Protein AF-Q3J2R9-F1 (afdb_monomer)

Radius of gyration: 17.99 Å; Cα contacts (8 Å, |Δi|>4): 109; chains: 1; bounding box: 42×24×51 Å

Secondary structure (DSSP, 8-state):
--HHHHHHHS-EEEHHHHHHHHTS-HHHHHTT--TTSEEEHHHHHHHHHHHHHHHHHHHT-SPPPTTHHHHHHHHHHHHHHHHHHHHHHHHHHHHHHHHTS--SSHHHHHHHHHHHHHHHHHHHS-TT-----

pLDDT: mean 70.12, std 11.96, range [33.59, 89.12]

Mean predicted aligned error: 14.55 Å

Organism: Cereibacter sphaeroides (strain ATCC 17023 / DSM 158 / JCM 6121 / CCUG 31486 / LMG 2827 / NBRC 12203 / NCIMB 8253 / ATH 2.4.1.) (NCBI:txid272943)

Structure (mmCIF, N/CA/C/O backbone):
data_AF-Q3J2R9-F1
#
_entry.id   AF-Q3J2R9-F1
#
loop_
_atom_site.group_PDB
_atom_site.id
_atom_site.type_symbol
_atom_site.label_atom_id
_atom_site.label_alt_id
_atom_site.label_comp_id
_atom_site.label_asym_id
_atom_site.label_entity_id
_atom_site.label_seq_id
_atom_site.pdbx_PDB_ins_code
_atom_site.Cartn_x
_atom_site.Cartn_y
_atom_site.Cartn_z
_atom_site.occupancy
_atom_site.B_iso_or_equiv
_atom_site.auth_seq_id
_atom_site.auth_comp_id
_atom_site.auth_asym_id
_atom_site.auth_atom_id
_atom_site.pdbx_PDB_model_num
ATOM 1 N N . MET A 1 1 ? 25.108 13.874 -4.613 1.00 40.25 1 MET A N 1
ATOM 2 C CA . MET A 1 1 ? 24.776 12.466 -4.951 1.00 40.25 1 MET A CA 1
ATOM 3 C C . MET A 1 1 ? 23.289 12.132 -4.710 1.00 40.25 1 MET A C 1
ATOM 5 O O . MET A 1 1 ? 22.995 11.173 -4.017 1.00 40.25 1 MET A O 1
ATOM 9 N N . ASN A 1 2 ? 22.331 12.868 -5.299 1.00 48.75 2 ASN A N 1
ATOM 10 C CA . ASN A 1 2 ? 20.886 12.681 -5.019 1.00 48.75 2 ASN A CA 1
ATOM 11 C C . ASN A 1 2 ? 19.978 12.577 -6.264 1.00 48.75 2 ASN A C 1
ATOM 13 O O . ASN A 1 2 ? 18.759 12.561 -6.134 1.00 48.75 2 ASN A O 1
ATOM 17 N N . ASN A 1 3 ? 20.540 12.495 -7.474 1.00 59.06 3 ASN A N 1
ATOM 18 C CA . ASN A 1 3 ? 19.748 12.711 -8.690 1.00 59.06 3 ASN A CA 1
ATOM 19 C C . ASN A 1 3 ? 18.967 11.467 -9.150 1.00 59.06 3 ASN A C 1
ATOM 21 O O . ASN A 1 3 ? 17.851 11.577 -9.640 1.00 59.06 3 ASN A O 1
ATOM 25 N N . LEU A 1 4 ? 19.511 10.265 -8.932 1.00 52.25 4 LEU A N 1
ATOM 26 C CA . LEU A 1 4 ? 18.892 9.037 -9.438 1.00 52.25 4 LEU A CA 1
ATOM 27 C C . LEU A 1 4 ? 17.659 8.609 -8.626 1.00 52.25 4 LEU A C 1
ATOM 29 O O . LEU A 1 4 ? 16.648 8.228 -9.200 1.00 52.25 4 LEU A O 1
ATOM 33 N N . ALA A 1 5 ? 17.719 8.679 -7.293 1.00 50.56 5 ALA A N 1
ATOM 34 C CA . ALA A 1 5 ? 16.578 8.323 -6.446 1.00 50.56 5 ALA A CA 1
ATOM 35 C C . ALA A 1 5 ? 15.404 9.294 -6.647 1.00 50.56 5 ALA A C 1
ATOM 37 O O . ALA A 1 5 ? 14.256 8.863 -6.718 1.00 50.56 5 ALA A O 1
ATOM 38 N N . ALA A 1 6 ? 15.698 10.588 -6.807 1.00 56.47 6 ALA A N 1
ATOM 39 C CA . ALA A 1 6 ? 14.703 11.589 -7.172 1.00 56.47 6 ALA A CA 1
ATOM 40 C C . ALA A 1 6 ? 14.122 11.315 -8.570 1.00 56.47 6 ALA A C 1
ATOM 42 O O . ALA A 1 6 ? 12.907 11.237 -8.712 1.00 56.47 6 ALA A O 1
ATOM 43 N N . ALA A 1 7 ? 14.967 11.053 -9.574 1.00 59.69 7 ALA A N 1
ATOM 44 C CA . ALA A 1 7 ? 14.513 10.736 -10.929 1.00 59.69 7 ALA A CA 1
ATOM 45 C C . ALA A 1 7 ? 13.635 9.473 -10.994 1.00 59.69 7 ALA A C 1
ATOM 47 O O . ALA A 1 7 ? 12.670 9.431 -11.747 1.00 59.69 7 ALA A O 1
ATOM 48 N N . LEU A 1 8 ? 13.925 8.452 -10.180 1.00 62.72 8 LEU A N 1
ATOM 49 C CA . LEU A 1 8 ? 13.117 7.229 -10.108 1.00 62.72 8 LEU A CA 1
ATOM 50 C C . LEU A 1 8 ? 11.772 7.445 -9.405 1.00 62.72 8 LEU A C 1
ATOM 52 O O . LEU A 1 8 ? 10.780 6.834 -9.791 1.00 62.72 8 LEU A O 1
ATOM 56 N N . LEU A 1 9 ? 11.723 8.316 -8.395 1.00 64.19 9 LEU A N 1
ATOM 57 C CA . LEU A 1 9 ? 10.477 8.695 -7.724 1.00 64.19 9 LEU A CA 1
ATOM 58 C C . LEU A 1 9 ? 9.563 9.530 -8.631 1.00 64.19 9 LEU A C 1
ATOM 60 O O . LEU A 1 9 ? 8.341 9.413 -8.535 1.00 64.19 9 LEU A O 1
ATOM 64 N N . GLU A 1 10 ? 10.149 10.333 -9.514 1.00 74.75 10 GLU A N 1
ATOM 65 C CA . GLU A 1 10 ? 9.421 11.136 -10.501 1.00 74.75 10 GLU A CA 1
ATOM 66 C C . GLU A 1 10 ? 9.180 10.380 -11.827 1.00 74.75 10 GLU A C 1
ATOM 68 O O . GLU A 1 10 ? 8.466 10.874 -12.701 1.00 74.75 10 GLU A O 1
ATOM 73 N N . ARG A 1 11 ? 9.707 9.151 -11.976 1.00 76.00 11 ARG A N 1
ATOM 74 C CA . ARG A 1 11 ? 9.446 8.296 -13.145 1.00 76.00 11 ARG A CA 1
ATOM 75 C C . ARG A 1 11 ? 7.956 7.969 -13.217 1.00 76.00 11 ARG A C 1
ATOM 77 O O . ARG A 1 11 ? 7.335 7.585 -12.221 1.00 76.00 11 ARG A O 1
ATOM 84 N N . ARG A 1 12 ? 7.395 8.133 -14.413 1.00 83.56 12 ARG A N 1
ATOM 85 C CA . ARG A 1 12 ? 5.986 7.870 -14.707 1.00 83.56 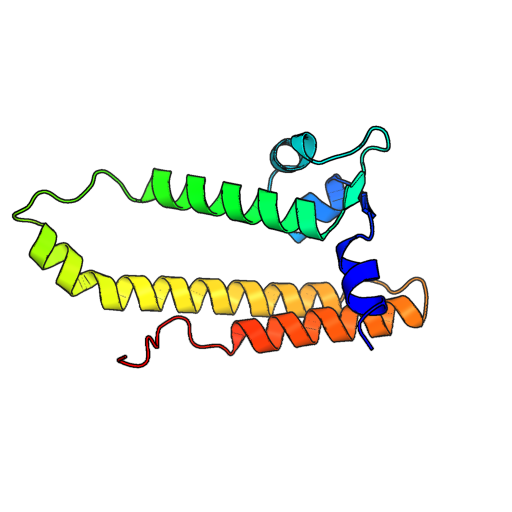12 ARG A CA 1
ATOM 86 C C . ARG A 1 12 ? 5.795 6.396 -15.035 1.00 83.56 12 ARG A C 1
ATOM 88 O O . ARG A 1 12 ? 6.609 5.808 -15.745 1.00 83.56 12 ARG A O 1
ATOM 95 N N . PHE A 1 13 ? 4.718 5.826 -14.515 1.00 79.44 13 PHE A N 1
ATOM 96 C CA . PHE A 1 13 ? 4.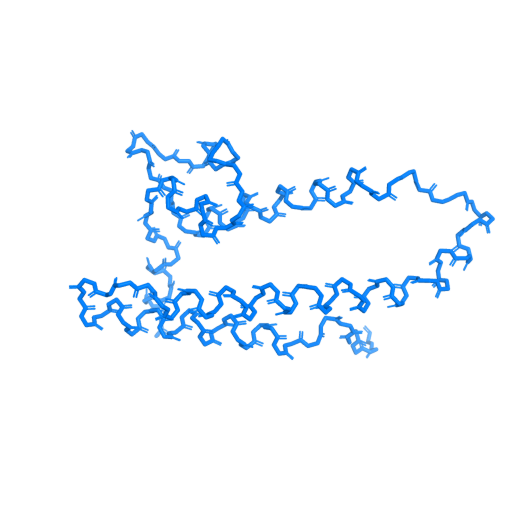310 4.451 -14.779 1.00 79.44 13 PHE A CA 1
ATOM 97 C C . PHE A 1 13 ? 2.869 4.427 -15.285 1.00 79.44 13 PHE A C 1
ATOM 99 O O . PHE A 1 13 ? 2.076 5.269 -14.845 1.00 79.44 13 PHE A O 1
ATOM 106 N N . PRO A 1 14 ? 2.515 3.474 -16.165 1.00 87.50 14 PRO A N 1
ATOM 107 C CA . PRO A 1 14 ? 1.130 3.251 -16.547 1.00 87.50 14 PRO A CA 1
ATOM 108 C C . PRO A 1 14 ? 0.249 3.047 -15.313 1.00 87.50 14 PRO A C 1
ATOM 110 O O . PRO A 1 14 ? 0.631 2.363 -14.359 1.00 87.50 14 PRO A O 1
ATOM 113 N N . LEU A 1 15 ? -0.941 3.644 -15.338 1.00 84.25 15 LEU A N 1
ATOM 114 C CA . LEU A 1 15 ? -1.901 3.603 -14.234 1.00 84.25 15 LEU A CA 1
ATOM 115 C C . LEU A 1 15 ? -2.216 2.178 -13.765 1.00 84.25 15 LEU A C 1
ATOM 117 O O . LEU A 1 15 ? -2.237 1.923 -12.563 1.00 84.25 15 LEU A O 1
ATOM 121 N N . ALA A 1 16 ? -2.440 1.263 -14.712 1.00 80.00 16 ALA A N 1
ATOM 122 C CA . ALA A 1 16 ? -2.786 -0.127 -14.430 1.00 80.00 16 ALA A CA 1
ATOM 123 C C . ALA A 1 16 ? -1.659 -0.855 -13.682 1.00 80.00 16 ALA A C 1
ATOM 125 O O . ALA A 1 16 ? -1.907 -1.481 -12.651 1.00 80.00 16 ALA A O 1
ATOM 126 N N . ASP A 1 17 ? -0.418 -0.696 -14.143 1.00 78.06 17 ASP A N 1
ATOM 127 C CA . ASP A 1 17 ? 0.753 -1.327 -13.532 1.00 78.06 17 ASP A CA 1
ATOM 128 C C . ASP A 1 17 ? 1.013 -0.770 -12.128 1.00 78.06 17 ASP A C 1
ATOM 130 O O . ASP A 1 17 ? 1.271 -1.521 -11.186 1.00 78.06 17 ASP A O 1
ATOM 134 N N . ALA A 1 18 ? 0.895 0.552 -11.962 1.00 79.50 18 ALA A N 1
ATOM 135 C CA . ALA A 1 18 ? 1.049 1.205 -10.667 1.00 79.50 18 ALA A CA 1
ATOM 136 C C . ALA A 1 18 ? -0.048 0.778 -9.676 1.00 79.50 18 ALA A C 1
ATOM 138 O O . ALA A 1 18 ? 0.242 0.510 -8.510 1.00 79.50 18 ALA A O 1
ATOM 139 N N . ALA A 1 19 ? -1.297 0.682 -10.136 1.00 78.25 19 ALA A N 1
ATOM 140 C CA . ALA A 1 19 ? -2.437 0.234 -9.342 1.00 78.25 19 ALA A CA 1
ATOM 141 C C . ALA A 1 19 ? -2.267 -1.219 -8.876 1.00 78.25 19 ALA A C 1
ATOM 143 O O . ALA A 1 19 ? -2.408 -1.508 -7.685 1.00 78.25 19 ALA A O 1
ATOM 144 N N . ALA A 1 20 ? -1.876 -2.111 -9.792 1.00 76.75 20 ALA A N 1
ATOM 145 C CA . ALA A 1 20 ? -1.602 -3.512 -9.492 1.00 76.75 20 ALA A CA 1
ATOM 146 C C . ALA A 1 20 ? -0.442 -3.667 -8.496 1.00 76.75 20 ALA A C 1
ATOM 148 O O . ALA A 1 20 ? -0.563 -4.390 -7.506 1.00 76.75 20 ALA A O 1
ATOM 149 N N . ALA A 1 21 ? 0.660 -2.939 -8.700 1.00 73.94 21 ALA A N 1
ATOM 150 C CA . ALA A 1 21 ? 1.816 -2.982 -7.807 1.00 73.94 21 ALA A CA 1
ATOM 151 C C . ALA A 1 21 ? 1.493 -2.466 -6.393 1.00 73.94 21 ALA A C 1
ATOM 153 O O . ALA A 1 21 ? 2.002 -3.002 -5.407 1.00 73.94 21 ALA A O 1
ATOM 154 N N . LEU A 1 22 ? 0.638 -1.445 -6.286 1.00 79.12 22 LEU A N 1
ATOM 155 C CA . LEU A 1 22 ? 0.260 -0.815 -5.019 1.00 79.12 22 LEU A CA 1
ATOM 156 C C . LEU A 1 22 ? -0.997 -1.421 -4.378 1.00 79.12 22 LEU A C 1
ATOM 158 O O . LEU A 1 22 ? -1.379 -0.986 -3.299 1.00 79.12 22 LEU A O 1
ATOM 162 N N . SER A 1 23 ? -1.609 -2.438 -4.995 1.00 81.69 23 SER A N 1
ATOM 163 C CA . SER A 1 23 ? -2.837 -3.094 -4.513 1.00 81.69 23 SER A CA 1
ATOM 164 C C . SER A 1 23 ? -3.999 -2.122 -4.263 1.00 81.69 23 SER A C 1
ATOM 166 O O . SER A 1 23 ? -4.720 -2.238 -3.270 1.00 81.69 23 SER A O 1
ATOM 168 N N . VAL A 1 24 ? -4.186 -1.156 -5.165 1.00 83.81 24 VAL A N 1
ATOM 169 C CA . VAL A 1 24 ? -5.306 -0.204 -5.122 1.00 83.81 24 VAL A CA 1
ATOM 170 C C . VAL A 1 24 ? -6.063 -0.195 -6.448 1.00 83.81 24 VAL A C 1
ATOM 172 O O . VAL A 1 24 ? -5.463 -0.465 -7.486 1.00 83.81 24 VAL A O 1
ATOM 175 N N . PRO A 1 25 ? -7.365 0.139 -6.462 1.00 87.88 25 PRO A N 1
ATOM 176 C CA . PRO A 1 25 ? -8.093 0.332 -7.713 1.00 87.88 25 PRO A CA 1
ATOM 177 C C . PRO A 1 25 ? -7.463 1.445 -8.562 1.00 87.88 25 PRO A C 1
ATOM 179 O O . PRO A 1 25 ? -7.101 2.495 -8.031 1.00 87.88 25 PRO A O 1
ATOM 182 N N . ALA A 1 26 ? -7.397 1.270 -9.886 1.00 85.75 26 ALA A N 1
ATOM 183 C CA . ALA A 1 26 ? -6.845 2.288 -10.792 1.00 85.75 26 ALA A CA 1
ATOM 184 C C . ALA A 1 26 ? -7.561 3.647 -10.668 1.00 85.75 26 ALA A C 1
ATOM 186 O O . ALA A 1 26 ? -6.914 4.692 -10.717 1.00 85.75 26 ALA A O 1
ATOM 187 N N . ALA A 1 27 ? -8.869 3.631 -10.386 1.00 89.12 27 ALA A N 1
ATOM 188 C CA . ALA A 1 27 ? -9.668 4.828 -10.118 1.00 89.12 27 ALA A CA 1
ATOM 189 C C . ALA A 1 27 ? -9.106 5.696 -8.972 1.00 89.12 27 ALA A C 1
ATOM 191 O O . ALA A 1 27 ? -9.198 6.919 -9.016 1.00 89.12 27 ALA A O 1
ATOM 192 N N . VAL A 1 28 ? -8.463 5.088 -7.966 1.00 85.88 28 VAL A N 1
ATOM 193 C CA . VAL A 1 28 ? -7.829 5.813 -6.847 1.00 85.88 28 VAL A CA 1
ATOM 194 C C . VAL A 1 28 ? -6.636 6.640 -7.322 1.00 85.88 28 VAL A C 1
ATOM 196 O O . VAL A 1 28 ? -6.373 7.727 -6.808 1.00 85.88 28 VAL A O 1
ATOM 199 N N . LEU A 1 29 ? -5.898 6.124 -8.301 1.00 87.25 29 LEU A N 1
ATOM 200 C CA . LEU A 1 29 ? -4.704 6.766 -8.836 1.00 87.25 29 LEU A CA 1
ATOM 201 C C . LEU A 1 29 ? -5.030 7.756 -9.964 1.00 87.25 29 LEU A C 1
ATOM 203 O O . LEU A 1 29 ? -4.207 8.614 -10.274 1.00 87.25 29 LEU A O 1
ATOM 207 N N . GLN A 1 30 ? -6.228 7.675 -10.543 1.00 87.19 30 GLN A N 1
ATOM 208 C CA . GLN A 1 30 ? -6.648 8.459 -11.706 1.00 87.19 30 GLN A CA 1
ATOM 209 C C . GLN A 1 30 ? -6.621 9.975 -11.454 1.00 87.19 30 GLN A C 1
ATOM 211 O O . GLN A 1 30 ? -6.225 10.733 -12.328 1.00 87.19 30 GLN A O 1
ATOM 216 N N . LEU A 1 31 ? -6.896 10.412 -10.219 1.00 80.81 31 LEU A N 1
ATOM 217 C CA . LEU A 1 31 ? -6.778 11.814 -9.775 1.00 80.81 31 LEU A CA 1
ATOM 218 C C . LEU A 1 31 ? -5.338 12.366 -9.805 1.00 80.81 31 LEU A C 1
ATOM 220 O O . LEU A 1 31 ? -5.108 13.567 -9.638 1.00 80.81 31 LEU A O 1
ATOM 224 N N . GLY A 1 32 ? -4.342 11.489 -9.919 1.00 79.81 32 GLY A N 1
ATOM 225 C CA . GLY A 1 32 ? -2.931 11.853 -9.994 1.00 79.81 32 GLY A CA 1
ATOM 226 C C . GLY A 1 32 ? -2.278 11.579 -11.340 1.00 79.81 32 GLY A C 1
ATOM 227 O O . GLY A 1 32 ? -1.096 11.903 -11.477 1.00 79.81 32 GLY A O 1
ATOM 228 N N . ALA A 1 33 ? -3.001 10.975 -12.281 1.00 85.25 33 ALA A N 1
ATOM 229 C CA . ALA A 1 33 ? -2.488 10.691 -13.609 1.00 85.25 33 ALA A CA 1
ATOM 230 C C . ALA A 1 33 ? -2.474 11.959 -14.467 1.00 85.25 33 ALA A C 1
ATOM 232 O O . ALA A 1 33 ? -3.291 12.857 -14.274 1.00 85.25 33 ALA A O 1
ATOM 233 N N . GLY A 1 34 ? -1.508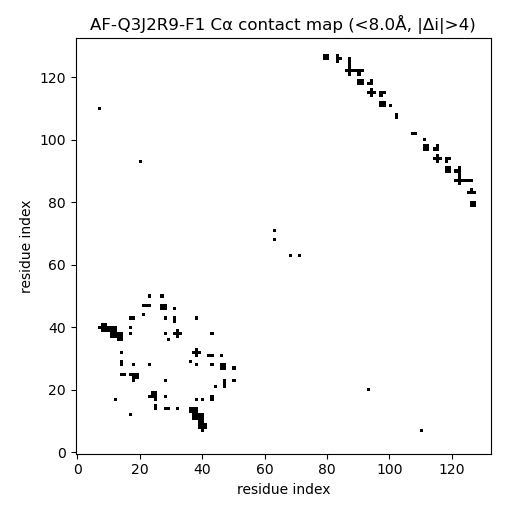 12.043 -15.379 1.00 82.88 34 GLY A N 1
ATOM 234 C CA . GLY A 1 34 ? -1.551 13.043 -16.441 1.00 82.88 34 GLY A CA 1
ATOM 235 C C . GLY A 1 34 ? -2.350 12.554 -17.644 1.00 82.88 34 GLY A C 1
ATOM 236 O O . GLY A 1 34 ? -2.843 11.425 -17.666 1.00 82.88 34 GLY A O 1
ATOM 237 N N . ASP A 1 35 ? -2.417 13.404 -18.664 1.00 82.12 35 ASP A N 1
ATOM 238 C CA . ASP A 1 35 ? -3.180 13.161 -19.897 1.00 82.12 35 ASP A CA 1
ATOM 239 C C . ASP A 1 35 ? -2.675 11.944 -20.697 1.00 82.12 35 ASP A C 1
ATOM 241 O O . ASP A 1 35 ? -3.396 11.378 -21.512 1.00 82.12 35 ASP A O 1
ATOM 245 N N . ASP A 1 36 ? -1.448 11.498 -20.420 1.00 84.50 36 ASP A N 1
ATOM 246 C CA . ASP A 1 36 ? -0.814 10.293 -20.964 1.00 84.50 36 ASP A CA 1
ATOM 247 C C . ASP A 1 36 ? -1.270 8.988 -20.281 1.00 84.50 36 ASP A C 1
ATOM 249 O O . ASP A 1 36 ? -0.774 7.910 -20.609 1.00 84.50 36 ASP A O 1
ATOM 253 N N . GLY A 1 37 ? -2.171 9.059 -19.294 1.00 85.06 37 GLY A N 1
ATOM 254 C CA . GLY A 1 37 ? -2.619 7.894 -18.525 1.00 85.06 37 GLY A CA 1
ATOM 255 C C . GLY A 1 37 ? -1.538 7.312 -17.606 1.00 85.06 37 GLY A C 1
ATOM 256 O O . GLY A 1 37 ? -1.693 6.203 -17.083 1.00 85.06 37 GLY A O 1
ATOM 257 N N . ALA A 1 38 ? -0.446 8.048 -17.389 1.00 87.31 38 ALA A N 1
ATOM 258 C CA . ALA A 1 38 ? 0.648 7.653 -16.519 1.00 87.31 38 ALA A CA 1
ATOM 259 C C . ALA A 1 38 ? 0.731 8.555 -15.284 1.00 87.31 38 ALA A C 1
ATOM 261 O O . ALA A 1 38 ? 0.316 9.716 -15.277 1.00 87.31 38 ALA A O 1
ATOM 262 N N . ILE A 1 39 ? 1.296 8.010 -14.209 1.00 86.69 39 ILE A N 1
ATOM 263 C CA . ILE A 1 39 ? 1.418 8.693 -12.923 1.00 86.69 39 ILE A CA 1
ATOM 264 C C . ILE A 1 39 ? 2.859 8.604 -12.403 1.00 86.69 39 ILE A C 1
ATOM 266 O O . ILE A 1 39 ? 3.455 7.523 -12.435 1.00 86.69 39 ILE A O 1
ATOM 270 N N . PRO A 1 40 ? 3.447 9.709 -11.902 1.00 85.06 40 PRO A N 1
ATOM 271 C CA . PRO A 1 40 ? 4.720 9.653 -11.191 1.00 85.06 40 PRO A CA 1
ATOM 272 C C . PRO A 1 40 ? 4.633 8.713 -9.988 1.00 85.06 40 PRO A C 1
ATOM 274 O O . PRO A 1 40 ? 3.706 8.817 -9.175 1.00 85.06 40 PRO A O 1
ATOM 277 N N . PHE A 1 41 ? 5.614 7.825 -9.832 1.00 77.44 41 PHE A N 1
ATOM 278 C CA . PHE A 1 41 ? 5.600 6.789 -8.797 1.00 77.44 41 PHE A CA 1
ATOM 279 C C . PHE A 1 41 ? 5.385 7.355 -7.388 1.00 77.44 41 PHE A C 1
ATOM 281 O O . PHE A 1 41 ? 4.563 6.858 -6.618 1.00 77.44 41 PHE A O 1
ATOM 288 N N . ARG A 1 42 ? 6.047 8.468 -7.061 1.00 79.06 42 ARG A N 1
ATOM 289 C CA . ARG A 1 42 ? 5.883 9.161 -5.778 1.00 79.06 42 ARG A CA 1
ATOM 290 C C . ARG A 1 42 ? 4.445 9.601 -5.520 1.00 79.06 42 ARG A C 1
ATOM 292 O O . ARG A 1 42 ? 3.972 9.534 -4.382 1.00 79.06 42 ARG A O 1
ATOM 299 N N . ARG A 1 43 ? 3.753 10.076 -6.557 1.00 83.81 43 ARG A N 1
ATOM 300 C CA . ARG A 1 43 ? 2.358 10.514 -6.462 1.00 83.81 43 ARG A CA 1
ATOM 301 C C . ARG A 1 43 ? 1.430 9.313 -6.304 1.00 83.81 43 ARG A C 1
ATOM 303 O O . ARG A 1 43 ? 0.567 9.353 -5.429 1.00 83.81 43 ARG A O 1
ATOM 310 N N . ALA A 1 44 ? 1.675 8.232 -7.045 1.00 80.06 44 ALA A N 1
ATOM 311 C CA . ALA A 1 44 ? 0.930 6.982 -6.915 1.00 80.06 44 ALA A CA 1
ATOM 312 C C . ALA A 1 44 ? 1.015 6.405 -5.492 1.00 80.06 44 ALA A C 1
ATOM 314 O O . ALA A 1 44 ? -0.009 6.120 -4.873 1.00 80.06 44 ALA A O 1
ATOM 315 N N . VAL A 1 45 ? 2.223 6.341 -4.922 1.00 79.81 45 VAL A N 1
ATOM 316 C CA . VAL A 1 45 ? 2.450 5.868 -3.545 1.00 79.81 45 VAL A CA 1
ATOM 317 C C . VAL A 1 45 ? 1.691 6.718 -2.521 1.00 79.81 45 VAL A C 1
ATOM 319 O O . VAL A 1 45 ? 1.088 6.181 -1.593 1.00 79.81 45 VAL A O 1
ATOM 322 N N . ARG A 1 46 ? 1.681 8.048 -2.678 1.00 85.12 46 ARG A N 1
ATOM 323 C CA . ARG A 1 46 ? 0.948 8.948 -1.771 1.00 85.12 46 ARG A CA 1
ATOM 324 C C . ARG A 1 46 ? -0.562 8.721 -1.816 1.00 85.12 46 ARG A C 1
ATOM 326 O O . ARG A 1 46 ? -1.187 8.675 -0.758 1.00 85.12 46 ARG A O 1
ATOM 333 N N . LEU A 1 47 ? -1.128 8.573 -3.013 1.00 84.19 47 LEU A N 1
ATOM 334 C CA . LEU A 1 47 ? -2.559 8.320 -3.189 1.00 84.19 47 LEU A CA 1
ATOM 335 C C . LEU A 1 47 ? -2.957 6.947 -2.639 1.00 84.19 47 LEU A C 1
ATOM 337 O O . LEU A 1 47 ? -3.930 6.853 -1.893 1.00 84.19 47 LEU A O 1
ATOM 341 N N . ALA A 1 48 ? -2.158 5.912 -2.904 1.00 79.69 48 ALA A N 1
ATOM 342 C CA . ALA A 1 48 ? -2.390 4.581 -2.351 1.00 79.69 48 ALA A CA 1
ATOM 343 C C . ALA A 1 48 ? -2.355 4.581 -0.811 1.00 79.69 48 ALA A C 1
ATOM 345 O O . ALA A 1 48 ? -3.253 4.046 -0.162 1.00 79.69 48 ALA A O 1
ATOM 346 N N . LEU A 1 49 ? -1.376 5.261 -0.202 1.00 80.38 49 LEU A N 1
ATOM 347 C CA . LEU A 1 49 ? -1.292 5.403 1.258 1.00 80.38 49 LEU A CA 1
ATOM 348 C C . LEU A 1 49 ? -2.502 6.128 1.856 1.00 80.38 49 LEU A C 1
ATOM 350 O O . LEU A 1 49 ? -2.982 5.740 2.923 1.00 80.38 49 LEU A O 1
ATOM 354 N N . ALA A 1 50 ? -2.985 7.186 1.201 1.00 81.06 50 ALA A N 1
ATOM 355 C CA . ALA A 1 50 ? -4.178 7.901 1.642 1.00 81.06 50 ALA A CA 1
ATOM 356 C C . ALA A 1 50 ? -5.415 6.996 1.576 1.00 81.06 50 ALA A C 1
ATOM 358 O O . ALA A 1 50 ? -6.154 6.903 2.553 1.00 81.06 50 ALA A O 1
ATOM 359 N N . HIS A 1 51 ? -5.586 6.262 0.476 1.00 84.25 51 HIS A N 1
ATOM 360 C CA . HIS A 1 51 ? -6.691 5.327 0.300 1.00 84.25 51 HIS A CA 1
ATOM 361 C C . HIS A 1 51 ? -6.704 4.227 1.369 1.00 84.25 51 HIS A C 1
ATOM 363 O O . HIS A 1 51 ? -7.719 4.031 2.038 1.00 84.25 51 HIS A O 1
ATOM 369 N N . HIS A 1 52 ? -5.568 3.570 1.615 1.00 78.12 52 HIS A N 1
ATOM 370 C CA . HIS A 1 52 ? -5.482 2.547 2.658 1.00 78.12 52 HIS A CA 1
ATOM 371 C C . HIS A 1 52 ? -5.730 3.107 4.062 1.00 78.12 52 HIS A C 1
ATOM 373 O O . HIS A 1 52 ? -6.333 2.428 4.890 1.00 78.12 52 HIS A O 1
ATOM 379 N N . ARG A 1 53 ? -5.323 4.354 4.341 1.00 74.12 53 ARG A N 1
ATOM 380 C CA . ARG A 1 53 ? -5.661 5.030 5.605 1.00 74.12 53 ARG A CA 1
ATOM 381 C C . ARG A 1 53 ? -7.158 5.269 5.746 1.00 74.12 53 ARG A C 1
ATOM 383 O O . ARG A 1 53 ? -7.698 5.005 6.815 1.00 74.12 53 ARG A O 1
ATOM 390 N N . THR A 1 54 ? -7.819 5.735 4.690 1.00 77.56 54 THR A N 1
ATOM 391 C CA . THR A 1 54 ? -9.272 5.938 4.689 1.00 77.56 54 THR A CA 1
ATOM 392 C C . THR A 1 54 ? -10.008 4.624 4.925 1.00 77.56 54 THR A C 1
ATOM 394 O O . THR A 1 54 ? -10.879 4.573 5.788 1.00 77.56 54 THR A O 1
ATOM 397 N N . LEU A 1 55 ? -9.612 3.543 4.245 1.00 76.56 55 LEU A N 1
ATOM 398 C CA . LEU A 1 55 ? -10.181 2.213 4.481 1.00 76.56 55 LEU A CA 1
ATOM 399 C C . LEU A 1 55 ? -9.948 1.738 5.919 1.00 76.56 55 LEU A C 1
ATOM 401 O O . LEU A 1 55 ? -10.878 1.278 6.575 1.00 76.56 55 LEU A O 1
ATOM 405 N N . ALA A 1 56 ? -8.735 1.908 6.449 1.00 70.62 56 ALA A N 1
ATOM 406 C CA . ALA A 1 56 ? -8.431 1.546 7.830 1.00 70.62 56 ALA A CA 1
ATOM 407 C C . ALA A 1 56 ? -9.285 2.332 8.838 1.00 70.62 56 ALA A C 1
ATOM 409 O O . ALA A 1 56 ? -9.705 1.770 9.846 1.00 70.62 56 ALA A O 1
ATOM 410 N N . TYR A 1 57 ? -9.570 3.612 8.577 1.00 68.00 57 TYR A N 1
ATOM 411 C CA . TYR A 1 57 ? -10.452 4.413 9.427 1.00 68.00 57 TYR A CA 1
ATOM 412 C C . TYR A 1 57 ? -11.927 4.058 9.276 1.00 68.00 57 TYR A C 1
ATOM 414 O O . TYR A 1 57 ? -12.629 4.058 10.282 1.00 68.00 57 TYR A O 1
ATOM 422 N N . ALA A 1 58 ? -12.381 3.691 8.078 1.00 69.31 58 ALA A N 1
ATOM 423 C CA . ALA A 1 58 ? -13.740 3.202 7.868 1.00 69.31 58 ALA A CA 1
ATOM 424 C C . ALA A 1 58 ? -14.003 1.896 8.642 1.00 69.31 58 ALA A C 1
ATOM 426 O O . ALA A 1 58 ? -15.083 1.708 9.191 1.00 69.31 58 ALA A O 1
ATOM 427 N N . VAL A 1 59 ? -12.994 1.024 8.754 1.00 65.00 59 VAL A N 1
ATOM 428 C CA . VAL A 1 59 ? -13.079 -0.245 9.504 1.00 65.00 59 VAL A CA 1
ATOM 429 C C . VAL A 1 59 ? -12.870 -0.055 11.015 1.00 65.00 59 VAL A C 1
ATOM 431 O O . VAL A 1 59 ? -13.261 -0.908 11.807 1.00 65.00 59 VAL A O 1
ATOM 434 N N . ARG A 1 60 ? -12.288 1.070 11.452 1.00 54.50 60 ARG A N 1
ATOM 435 C CA . ARG A 1 60 ? -11.940 1.327 12.864 1.00 54.50 60 ARG A CA 1
ATOM 436 C C . ARG A 1 60 ? -13.157 1.458 13.795 1.00 54.50 60 ARG A C 1
ATOM 438 O O . ARG A 1 60 ? -12.969 1.422 15.008 1.00 54.50 60 ARG A O 1
ATOM 445 N N . GLY A 1 61 ? -14.370 1.569 13.249 1.00 58.69 61 GLY A N 1
ATOM 446 C CA . GLY A 1 61 ? -15.598 1.765 14.021 1.00 58.69 61 GLY A CA 1
ATOM 447 C C . GLY A 1 61 ? -15.650 3.131 14.729 1.00 58.69 61 GLY A C 1
ATOM 448 O O . GLY A 1 61 ? -14.728 3.943 14.588 1.00 58.69 61 GLY A O 1
ATOM 449 N N . PRO A 1 62 ? -16.734 3.420 15.475 1.00 59.00 62 PRO A N 1
ATOM 450 C CA . PRO A 1 62 ? -16.853 4.639 16.272 1.00 59.00 62 PRO A CA 1
ATOM 451 C C . PRO A 1 62 ? -15.712 4.759 17.286 1.00 59.00 62 PRO A C 1
ATOM 453 O O . PRO A 1 62 ? -15.189 3.757 17.778 1.00 59.00 62 PRO A O 1
ATOM 456 N N . ALA A 1 63 ? -15.342 5.994 17.637 1.00 55.59 63 ALA A N 1
ATOM 457 C CA . ALA A 1 63 ? -14.419 6.209 18.744 1.00 55.59 63 ALA A CA 1
ATOM 458 C C . ALA A 1 63 ? -15.000 5.564 20.020 1.00 55.59 63 ALA A C 1
ATOM 460 O O . ALA A 1 63 ? -16.179 5.784 20.311 1.00 55.59 63 ALA A O 1
ATOM 461 N N . PRO A 1 64 ? -14.213 4.770 20.769 1.00 56.47 64 PRO A N 1
ATOM 462 C CA . PRO A 1 64 ? -14.706 4.115 21.973 1.00 56.47 64 PRO A CA 1
ATOM 463 C C . PRO A 1 64 ? -15.199 5.161 22.974 1.00 56.47 64 PRO A C 1
ATOM 465 O O . PRO A 1 64 ? -14.553 6.199 23.157 1.00 56.47 64 PRO A O 1
ATOM 468 N N . ALA A 1 65 ? -16.330 4.878 23.625 1.00 56.56 65 ALA A N 1
ATOM 469 C CA . ALA A 1 65 ? -16.858 5.713 24.697 1.00 56.56 65 ALA A CA 1
ATOM 470 C C . ALA A 1 65 ? -15.804 5.884 25.816 1.00 56.56 65 ALA A C 1
ATOM 472 O O . ALA A 1 65 ? -14.921 5.035 25.961 1.00 56.56 65 ALA A O 1
ATOM 473 N N . PRO A 1 66 ? -15.871 6.939 26.647 1.00 55.38 66 PRO A N 1
ATOM 474 C CA . PRO A 1 66 ? -14.869 7.202 27.688 1.00 55.38 66 PRO A CA 1
ATOM 475 C C . PRO A 1 66 ? -14.622 6.017 28.643 1.00 55.38 66 PRO A C 1
ATOM 477 O O . PRO A 1 66 ? -13.505 5.828 29.124 1.00 55.38 66 PRO A O 1
ATOM 480 N N . SER A 1 67 ? -15.638 5.177 28.877 1.00 58.06 67 SER A N 1
ATOM 481 C CA . SER A 1 67 ? -15.542 3.920 29.634 1.00 58.06 67 SER A CA 1
ATOM 482 C C . SER A 1 67 ? -14.731 2.837 28.907 1.00 58.06 67 SER A C 1
ATOM 484 O O . SER A 1 67 ? -13.893 2.175 29.522 1.00 58.06 67 SER A O 1
ATOM 486 N N . ASP A 1 68 ? -14.902 2.713 27.590 1.00 60.03 68 ASP A N 1
ATOM 487 C CA . ASP A 1 68 ? -14.134 1.817 26.719 1.00 60.03 68 ASP A CA 1
ATOM 488 C C . ASP A 1 68 ? -12.738 2.350 26.396 1.00 60.03 68 ASP A C 1
ATOM 490 O O . ASP A 1 68 ? -11.879 1.602 25.935 1.00 60.03 68 ASP A O 1
ATOM 494 N N . GLN A 1 69 ? -12.452 3.624 26.670 1.00 58.22 69 GLN A N 1
ATOM 495 C CA . GLN A 1 69 ? -11.151 4.220 26.384 1.00 58.22 69 GLN A CA 1
ATOM 496 C C . GLN A 1 69 ? -10.015 3.522 27.145 1.00 58.22 69 GLN A C 1
ATOM 498 O O . GLN A 1 69 ? -8.930 3.352 26.590 1.00 58.22 69 GLN A O 1
ATOM 503 N N . ARG A 1 70 ? -10.254 3.051 28.380 1.00 64.00 70 ARG A N 1
ATOM 504 C CA . ARG A 1 70 ? -9.275 2.251 29.145 1.00 64.00 70 ARG A CA 1
ATOM 505 C C . ARG A 1 70 ? -9.060 0.860 28.546 1.00 64.00 70 ARG A C 1
ATOM 507 O O . ARG A 1 70 ? -7.916 0.415 28.462 1.00 64.00 70 ARG A O 1
ATOM 514 N N . ALA A 1 71 ? -10.124 0.183 28.114 1.00 60.53 71 ALA A N 1
ATOM 515 C CA . ALA A 1 71 ? -10.027 -1.115 27.445 1.00 60.53 71 ALA A CA 1
ATOM 516 C C . ALA A 1 71 ? -9.316 -0.975 26.089 1.00 60.53 71 ALA A C 1
ATOM 518 O 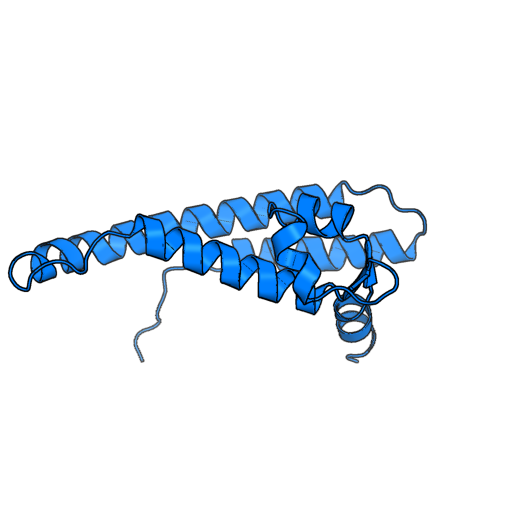O . ALA A 1 71 ? -8.340 -1.669 25.807 1.00 60.53 71 ALA A O 1
ATOM 519 N N . TYR A 1 72 ? -9.704 0.027 25.305 1.00 58.41 72 TYR A N 1
ATOM 520 C CA . TYR A 1 72 ? -9.049 0.416 24.065 1.00 58.41 72 TYR A CA 1
ATOM 521 C C . TYR A 1 72 ? -7.562 0.729 24.275 1.00 58.41 72 TYR A C 1
ATOM 523 O O . TYR A 1 72 ? -6.724 0.209 23.546 1.00 58.41 72 TYR A O 1
ATOM 531 N N . GLN A 1 73 ? -7.199 1.516 25.294 1.00 65.19 73 GLN A N 1
ATOM 532 C CA . GLN A 1 73 ? -5.798 1.807 25.624 1.00 65.19 73 GLN A CA 1
ATOM 533 C C . GLN A 1 73 ? -5.015 0.560 26.046 1.00 65.19 73 GLN A C 1
ATOM 535 O O . GLN A 1 73 ? -3.842 0.460 25.694 1.00 65.19 73 GLN A O 1
ATOM 540 N N . ARG A 1 74 ? -5.638 -0.404 26.740 1.00 67.38 74 ARG A N 1
ATOM 541 C CA . ARG A 1 74 ? -5.007 -1.700 27.054 1.00 67.38 74 ARG A CA 1
ATOM 542 C C . ARG A 1 74 ? -4.717 -2.526 25.804 1.00 67.38 74 ARG A C 1
ATOM 544 O O . ARG A 1 74 ? -3.661 -3.145 25.731 1.00 67.38 74 ARG A O 1
ATOM 551 N N . HIS A 1 75 ? -5.615 -2.523 24.820 1.00 64.31 75 HIS A N 1
ATOM 552 C CA . HIS A 1 75 ? -5.445 -3.288 23.578 1.00 64.31 75 HIS A CA 1
ATOM 553 C C . HIS A 1 75 ? -4.644 -2.542 22.499 1.00 64.31 75 HIS A C 1
ATOM 555 O O . HIS A 1 75 ? -4.124 -3.161 21.570 1.00 64.31 75 HIS A O 1
ATOM 561 N N . LEU A 1 76 ? -4.475 -1.224 22.630 1.00 68.25 76 LEU A N 1
ATOM 562 C CA . LEU A 1 76 ? -3.774 -0.370 21.671 1.00 68.25 76 LEU A CA 1
ATOM 563 C C . LEU A 1 76 ? -2.316 -0.792 21.394 1.00 68.25 76 LEU A C 1
ATOM 565 O O . LEU A 1 76 ? -1.919 -0.729 20.230 1.00 68.25 76 LEU A O 1
ATOM 569 N N . PRO A 1 77 ? -1.498 -1.225 22.377 1.00 68.12 77 PRO A N 1
ATOM 570 C CA . PRO A 1 77 ? -0.152 -1.732 22.116 1.00 68.12 77 PRO A CA 1
ATOM 571 C C . PRO A 1 77 ? -0.160 -2.997 21.254 1.00 68.12 77 PRO A C 1
ATOM 573 O O . PRO A 1 77 ? 0.572 -3.057 20.268 1.00 68.12 77 PRO A O 1
ATOM 576 N N . ALA A 1 78 ? -1.032 -3.959 21.570 1.00 64.50 78 ALA A N 1
ATOM 577 C CA . ALA A 1 78 ? -1.174 -5.199 20.809 1.00 64.50 78 ALA A CA 1
ATOM 578 C C . ALA A 1 78 ? -1.684 -4.928 19.385 1.00 64.50 78 ALA A C 1
ATOM 580 O O . ALA A 1 78 ? -1.126 -5.444 18.419 1.00 64.50 78 ALA A O 1
ATOM 581 N N . ALA A 1 79 ? -2.671 -4.040 19.232 1.00 60.59 79 ALA A N 1
ATOM 582 C CA . ALA A 1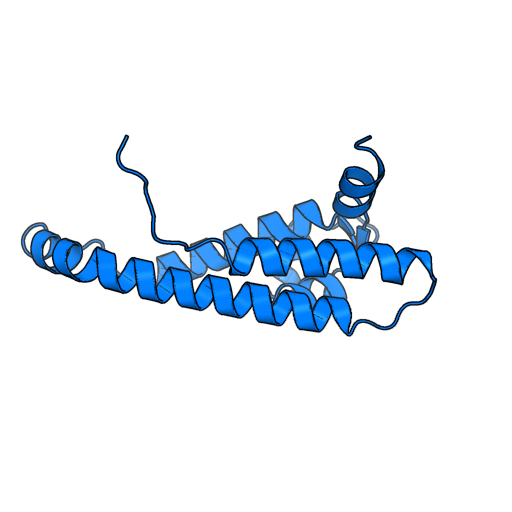 79 ? -3.173 -3.617 17.927 1.00 60.59 79 ALA A CA 1
ATOM 583 C C . ALA A 1 79 ? -2.097 -2.889 17.099 1.00 60.59 79 ALA A C 1
ATOM 585 O O . ALA A 1 79 ? -1.931 -3.168 15.914 1.00 60.59 79 ALA A O 1
ATOM 586 N N . ARG A 1 80 ? -1.310 -1.993 17.713 1.00 61.19 80 ARG A N 1
ATOM 587 C CA . ARG A 1 80 ? -0.172 -1.324 17.054 1.00 61.19 80 ARG A CA 1
ATOM 588 C C . ARG A 1 80 ? 0.885 -2.322 16.597 1.00 61.19 80 ARG A C 1
ATOM 590 O O . ARG A 1 80 ? 1.405 -2.173 15.496 1.00 61.19 80 ARG A O 1
ATOM 597 N N . GLN A 1 81 ? 1.184 -3.323 17.419 1.00 66.62 81 GLN A N 1
ATOM 598 C CA . GLN A 1 81 ? 2.122 -4.382 17.071 1.00 66.62 81 GLN A CA 1
ATOM 599 C C . GLN A 1 81 ? 1.590 -5.238 15.917 1.00 66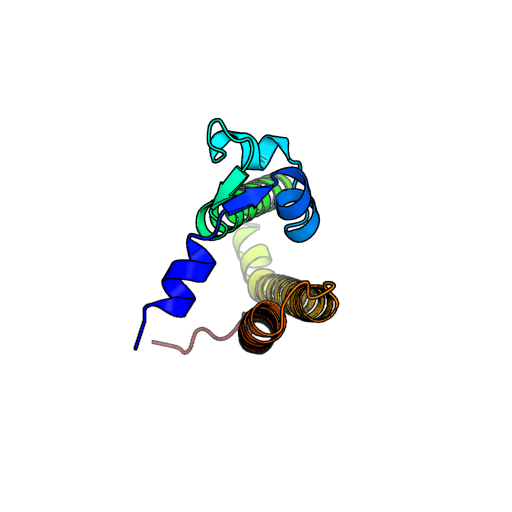.62 81 GLN A C 1
ATOM 601 O O . GLN A 1 81 ? 2.322 -5.459 14.959 1.00 66.62 81 GLN A O 1
ATOM 606 N N . ALA A 1 82 ? 0.320 -5.649 15.953 1.00 63.62 82 ALA A N 1
ATOM 607 C CA . ALA A 1 82 ? -0.312 -6.412 14.877 1.00 63.62 82 ALA A CA 1
ATOM 608 C C . ALA A 1 82 ? -0.292 -5.646 13.541 1.00 63.62 82 ALA A C 1
ATOM 610 O O . ALA A 1 82 ? 0.121 -6.190 12.518 1.00 63.62 82 ALA A O 1
ATOM 611 N N . VAL A 1 83 ? -0.644 -4.355 13.562 1.00 62.75 83 VAL A N 1
ATOM 612 C CA . VAL A 1 83 ? -0.558 -3.470 12.388 1.00 62.75 83 VAL A CA 1
ATOM 613 C C . VAL A 1 83 ? 0.889 -3.317 11.918 1.00 62.75 83 VAL A C 1
ATOM 615 O O . VAL A 1 83 ? 1.159 -3.394 10.722 1.00 62.75 83 VAL A O 1
ATOM 618 N N . GLY A 1 84 ? 1.834 -3.137 12.840 1.00 63.91 84 GLY A N 1
ATOM 619 C CA . GLY A 1 84 ? 3.254 -3.041 12.518 1.00 63.91 84 GLY A CA 1
ATOM 620 C C . GLY A 1 84 ? 3.798 -4.299 11.838 1.00 63.91 84 GLY A C 1
ATOM 621 O O . GLY A 1 84 ? 4.516 -4.196 10.841 1.00 63.91 84 GLY A O 1
ATOM 622 N N . THR A 1 85 ? 3.406 -5.479 12.319 1.00 68.81 85 THR A N 1
ATOM 623 C CA . THR A 1 85 ? 3.731 -6.774 11.706 1.00 68.81 85 THR A CA 1
ATOM 624 C C . THR A 1 85 ? 3.122 -6.896 10.312 1.00 68.81 85 THR A C 1
ATOM 626 O O . THR A 1 85 ? 3.827 -7.264 9.375 1.00 68.81 85 THR A O 1
ATOM 629 N N . ALA A 1 86 ? 1.849 -6.524 10.144 1.00 63.03 86 ALA A N 1
ATOM 630 C CA . ALA A 1 86 ? 1.173 -6.565 8.849 1.00 63.03 86 ALA A CA 1
ATOM 631 C C . ALA A 1 86 ? 1.840 -5.641 7.813 1.00 63.03 86 ALA A C 1
ATOM 633 O O . ALA A 1 86 ? 2.109 -6.064 6.690 1.00 63.03 86 ALA A O 1
ATOM 634 N N . ILE A 1 87 ? 2.182 -4.405 8.199 1.00 66.00 87 ILE A N 1
ATOM 635 C CA . ILE A 1 87 ? 2.910 -3.454 7.340 1.00 66.00 87 ILE A CA 1
ATOM 636 C C . ILE A 1 87 ? 4.284 -4.014 6.961 1.00 66.00 87 ILE A C 1
ATOM 638 O O . ILE A 1 87 ? 4.679 -3.949 5.799 1.00 66.00 87 ILE A O 1
ATOM 642 N N . SER A 1 88 ? 5.002 -4.592 7.923 1.00 68.81 88 SER A N 1
ATOM 643 C CA . SER A 1 88 ? 6.319 -5.188 7.679 1.00 68.81 88 SER A CA 1
ATOM 644 C C . SER A 1 88 ? 6.227 -6.347 6.680 1.00 68.81 88 SER A C 1
ATOM 646 O O . SER A 1 88 ? 7.003 -6.399 5.728 1.00 68.81 88 SER A O 1
ATOM 648 N N . GLY A 1 89 ? 5.233 -7.228 6.832 1.00 68.50 89 GLY A N 1
ATOM 649 C CA . GLY A 1 89 ? 4.970 -8.320 5.892 1.00 68.50 89 GLY A CA 1
ATOM 650 C C . GLY A 1 89 ? 4.607 -7.826 4.488 1.00 68.50 89 GLY A C 1
ATOM 651 O O . GLY A 1 89 ? 5.145 -8.324 3.497 1.00 68.50 89 GLY A O 1
ATOM 652 N N . ALA A 1 90 ? 3.767 -6.793 4.389 1.00 67.31 90 ALA A N 1
ATOM 653 C CA . ALA A 1 90 ? 3.405 -6.184 3.111 1.00 67.31 90 ALA A CA 1
ATOM 654 C C . ALA A 1 90 ? 4.625 -5.576 2.396 1.00 67.31 90 ALA A C 1
ATOM 656 O O . ALA A 1 90 ? 4.808 -5.784 1.198 1.00 67.31 90 ALA A O 1
ATOM 657 N N . LEU A 1 91 ? 5.499 -4.876 3.127 1.00 70.75 91 LEU A N 1
ATOM 658 C CA . LEU A 1 91 ? 6.731 -4.298 2.582 1.00 70.75 91 LEU A CA 1
ATOM 659 C C . LEU A 1 91 ? 7.741 -5.370 2.146 1.00 70.75 91 LEU A C 1
ATOM 661 O O . LEU A 1 91 ? 8.378 -5.211 1.105 1.00 70.75 91 LEU A O 1
ATOM 665 N N . ALA A 1 92 ? 7.868 -6.467 2.900 1.00 71.44 92 ALA A N 1
ATOM 666 C CA . ALA A 1 92 ? 8.709 -7.603 2.517 1.00 71.44 92 ALA A CA 1
ATOM 667 C C . ALA A 1 92 ? 8.204 -8.258 1.220 1.00 71.44 92 ALA A C 1
ATOM 669 O O . ALA A 1 92 ? 8.969 -8.419 0.271 1.00 71.44 92 ALA A O 1
ATOM 670 N N . THR A 1 93 ? 6.895 -8.508 1.138 1.00 73.81 93 THR A N 1
ATOM 671 C CA . THR A 1 93 ? 6.243 -9.058 -0.061 1.00 73.81 93 THR A CA 1
ATOM 672 C C . THR A 1 93 ? 6.413 -8.127 -1.267 1.00 73.81 93 THR A C 1
ATOM 674 O O . THR A 1 93 ? 6.715 -8.567 -2.375 1.00 73.81 93 THR A O 1
ATOM 677 N N . ALA A 1 94 ? 6.260 -6.814 -1.070 1.00 66.88 94 ALA A N 1
ATOM 678 C CA . ALA A 1 94 ? 6.485 -5.827 -2.122 1.00 66.88 94 ALA A CA 1
ATOM 679 C C . ALA A 1 94 ? 7.945 -5.828 -2.604 1.00 66.88 94 ALA A C 1
ATOM 681 O O . ALA A 1 94 ? 8.193 -5.720 -3.804 1.00 66.88 94 ALA A O 1
ATOM 682 N N . ALA A 1 95 ? 8.912 -5.996 -1.699 1.00 71.06 95 ALA A N 1
ATOM 683 C CA . ALA A 1 95 ? 10.320 -6.087 -2.066 1.00 71.06 95 ALA A CA 1
ATOM 684 C C . ALA A 1 95 ? 10.626 -7.316 -2.935 1.00 71.06 95 ALA A C 1
ATOM 686 O O . ALA A 1 95 ? 11.383 -7.206 -3.899 1.00 71.06 95 ALA A O 1
ATOM 687 N N . GLU A 1 96 ? 10.036 -8.469 -2.614 1.00 75.94 96 GLU A N 1
ATOM 688 C CA . GLU A 1 96 ? 10.153 -9.692 -3.419 1.00 75.94 96 GLU A CA 1
ATOM 689 C C . GLU A 1 96 ? 9.557 -9.500 -4.814 1.00 75.94 96 GLU A C 1
ATOM 691 O O . GLU A 1 96 ? 10.205 -9.807 -5.814 1.00 75.94 96 GLU A O 1
ATOM 696 N N . ARG A 1 97 ? 8.365 -8.900 -4.898 1.00 73.69 97 ARG A N 1
ATOM 697 C CA . ARG A 1 97 ? 7.705 -8.617 -6.180 1.00 73.69 97 ARG A CA 1
ATOM 698 C C . ARG A 1 97 ? 8.511 -7.655 -7.047 1.00 73.69 97 ARG A C 1
ATOM 700 O O . ARG A 1 97 ? 8.672 -7.912 -8.233 1.00 73.69 97 ARG A O 1
ATOM 707 N N . VAL A 1 98 ? 9.060 -6.584 -6.467 1.00 71.75 98 VAL A N 1
ATOM 708 C CA . VAL A 1 98 ? 9.915 -5.627 -7.195 1.00 71.75 98 VAL A CA 1
ATOM 709 C C . VAL A 1 98 ? 11.190 -6.297 -7.713 1.00 71.75 98 VAL A C 1
ATOM 711 O O . VAL A 1 98 ? 11.607 -6.010 -8.835 1.00 71.75 98 VAL A O 1
ATOM 714 N N . ALA A 1 99 ? 11.786 -7.202 -6.931 1.00 72.94 99 ALA A N 1
ATOM 715 C CA . ALA A 1 99 ? 12.944 -7.981 -7.363 1.00 72.94 99 ALA A CA 1
ATOM 716 C C . ALA A 1 99 ? 12.602 -8.967 -8.499 1.00 72.94 99 ALA A C 1
ATOM 718 O O . ALA A 1 99 ? 13.445 -9.220 -9.354 1.00 72.94 99 ALA A O 1
ATOM 719 N N . GLY A 1 100 ? 11.370 -9.487 -8.530 1.00 73.38 100 GLY A N 1
ATOM 720 C CA . GLY A 1 100 ? 10.882 -10.414 -9.557 1.00 73.38 100 GLY A CA 1
ATOM 721 C C . GLY A 1 100 ? 10.396 -9.769 -10.861 1.00 73.38 100 GLY A C 1
ATOM 722 O O . GLY A 1 100 ? 10.067 -10.491 -11.799 1.00 73.38 100 GLY A O 1
ATOM 723 N N . LEU A 1 101 ? 10.334 -8.435 -10.959 1.00 75.69 101 LEU A N 1
ATOM 724 C CA . LEU A 1 101 ? 9.910 -7.775 -12.197 1.00 75.69 101 LEU A CA 1
ATOM 725 C C . LEU A 1 101 ? 10.905 -8.069 -13.345 1.00 75.69 101 LEU A C 1
ATOM 727 O O . LEU A 1 101 ? 12.119 -8.055 -13.117 1.00 75.69 101 LEU A O 1
ATOM 731 N N . PRO A 1 102 ? 10.437 -8.260 -14.596 1.00 72.69 102 PRO A N 1
ATOM 732 C CA . PRO A 1 102 ? 11.288 -8.543 -15.760 1.00 72.69 102 PRO A CA 1
ATOM 733 C C . PRO A 1 102 ? 12.064 -7.299 -16.194 1.00 72.69 102 PRO A C 1
ATOM 735 O O . PRO A 1 102 ? 11.482 -6.224 -16.353 1.00 72.69 102 PRO A O 1
ATOM 738 N N . ALA A 1 103 ? 13.400 -7.346 -16.226 1.00 69.38 103 ALA A N 1
ATOM 739 C CA . ALA A 1 103 ? 14.243 -6.170 -16.494 1.00 69.38 103 ALA A CA 1
ATOM 740 C C . ALA A 1 103 ? 14.449 -6.000 -17.996 1.00 69.38 103 ALA A C 1
ATOM 742 O O . ALA A 1 103 ? 15.086 -6.841 -18.617 1.00 69.38 103 ALA A O 1
ATOM 743 N N . ALA A 1 104 ? 13.927 -4.909 -18.563 1.00 73.50 104 ALA A N 1
ATOM 744 C CA . ALA A 1 104 ? 14.131 -4.585 -19.972 1.00 73.50 104 ALA A CA 1
ATOM 745 C C . ALA A 1 104 ? 15.562 -4.086 -20.238 1.00 73.50 104 ALA A C 1
ATOM 747 O O . ALA A 1 104 ? 16.073 -4.237 -21.343 1.00 73.50 104 ALA A O 1
ATOM 748 N N . HIS A 1 105 ? 16.229 -3.522 -19.222 1.00 65.56 105 HIS A N 1
ATOM 749 C CA . HIS A 1 105 ? 17.602 -3.041 -19.336 1.00 65.56 105 HIS A CA 1
ATOM 750 C C . HIS A 1 105 ? 18.417 -3.259 -18.041 1.00 65.56 105 HIS A C 1
ATOM 752 O O . HIS A 1 105 ? 17.864 -3.185 -16.941 1.00 65.56 105 HIS A O 1
ATOM 758 N N . PRO A 1 106 ? 19.751 -3.452 -18.116 1.00 65.25 106 PRO A N 1
ATOM 759 C CA . PRO A 1 106 ? 20.634 -3.552 -16.947 1.00 65.25 106 PRO A CA 1
ATOM 760 C C . PRO A 1 106 ? 20.465 -2.477 -15.855 1.00 65.25 106 PRO A C 1
ATOM 762 O O . PRO A 1 106 ? 20.618 -2.777 -14.671 1.00 65.25 106 PRO A O 1
ATOM 765 N N . TRP A 1 107 ? 20.118 -1.235 -16.211 1.00 65.19 107 TRP A N 1
ATOM 766 C CA . TRP A 1 107 ? 19.889 -0.169 -15.226 1.00 65.19 107 TRP A CA 1
ATOM 767 C C . TRP A 1 107 ? 18.536 -0.306 -14.506 1.00 65.19 107 TRP A C 1
ATOM 769 O O . TRP A 1 107 ? 18.431 0.100 -13.347 1.00 65.19 107 TRP A O 1
ATOM 779 N N . ASP A 1 108 ? 17.533 -0.950 -15.121 1.00 66.56 108 ASP A N 1
ATOM 780 C CA . ASP A 1 108 ? 16.277 -1.304 -14.445 1.00 66.56 108 ASP A CA 1
ATOM 781 C C . ASP A 1 108 ? 16.523 -2.336 -13.344 1.00 66.56 108 ASP A C 1
ATOM 783 O O . ASP A 1 108 ? 15.928 -2.237 -12.271 1.00 66.56 108 ASP A O 1
ATOM 787 N N . LYS A 1 109 ? 17.437 -3.289 -13.570 1.00 72.31 109 LYS A N 1
ATOM 788 C CA . LYS A 1 109 ? 17.836 -4.269 -12.550 1.00 72.31 109 LYS A CA 1
ATOM 789 C C . LYS A 1 109 ? 18.400 -3.563 -11.316 1.00 72.31 109 LYS A C 1
ATOM 791 O O . LYS A 1 109 ? 17.901 -3.748 -10.212 1.00 72.31 109 LYS A O 1
ATOM 796 N N . GLN A 1 110 ? 19.353 -2.652 -11.515 1.00 73.69 110 GLN A N 1
ATOM 797 C CA . GLN A 1 110 ? 19.970 -1.915 -10.409 1.00 73.69 110 GLN A CA 1
ATOM 798 C C . GLN A 1 110 ? 18.978 -0.986 -9.682 1.00 73.69 110 GLN A C 1
ATOM 800 O O . GLN A 1 110 ? 19.055 -0.818 -8.463 1.00 73.69 110 GLN A O 1
ATOM 805 N N . ALA A 1 111 ? 18.037 -0.374 -10.407 1.00 69.62 111 ALA A N 1
ATOM 806 C CA . ALA A 1 111 ? 16.985 0.444 -9.810 1.00 69.62 111 ALA A CA 1
ATOM 807 C C . ALA A 1 111 ? 16.035 -0.395 -8.940 1.00 69.62 111 ALA A C 1
ATOM 809 O O . ALA A 1 111 ? 15.713 0.001 -7.818 1.00 69.62 111 ALA A O 1
ATOM 810 N N . ARG A 1 112 ? 15.637 -1.575 -9.419 1.00 75.94 112 ARG A N 1
ATOM 811 C CA . ARG A 1 112 ? 14.774 -2.502 -8.675 1.00 75.94 112 ARG A CA 1
ATOM 812 C C . ARG A 1 112 ? 15.459 -3.063 -7.455 1.00 75.94 112 ARG A C 1
ATOM 814 O O . ARG A 1 112 ? 14.851 -3.059 -6.393 1.00 75.94 112 ARG A O 1
ATOM 821 N N . ASP A 1 113 ? 16.726 -3.440 -7.569 1.00 76.50 113 ASP A N 1
ATOM 822 C CA . ASP A 1 113 ? 17.502 -3.934 -6.435 1.00 76.50 113 ASP A CA 1
ATOM 823 C C . ASP A 1 113 ? 17.586 -2.881 -5.325 1.00 76.50 113 ASP A C 1
ATOM 825 O O . ASP A 1 113 ? 17.422 -3.201 -4.145 1.00 76.50 113 ASP A O 1
ATOM 829 N N . ARG A 1 114 ? 17.742 -1.599 -5.681 1.00 75.31 114 ARG A N 1
ATOM 830 C CA . ARG A 1 114 ? 17.713 -0.488 -4.715 1.00 75.31 114 ARG A CA 1
ATOM 831 C C . ARG A 1 114 ? 16.341 -0.307 -4.071 1.00 75.31 114 ARG A C 1
ATOM 833 O O . ARG A 1 114 ? 16.273 -0.148 -2.854 1.00 75.31 114 ARG A O 1
ATOM 840 N N . VAL A 1 115 ? 15.259 -0.346 -4.850 1.00 72.25 115 VAL A N 1
ATOM 841 C CA . VAL A 1 115 ? 13.888 -0.221 -4.322 1.00 72.25 115 VAL A CA 1
ATOM 842 C C . VAL A 1 115 ? 13.536 -1.417 -3.434 1.00 72.25 115 VAL A C 1
ATOM 844 O O . VAL A 1 115 ? 13.067 -1.223 -2.317 1.00 72.25 115 VAL A O 1
ATOM 847 N N . ALA A 1 116 ? 13.838 -2.641 -3.866 1.00 75.06 116 ALA A N 1
ATOM 848 C CA . ALA A 1 116 ? 13.657 -3.855 -3.077 1.00 75.06 116 ALA A CA 1
ATOM 849 C C . ALA A 1 116 ? 14.468 -3.798 -1.774 1.00 75.06 116 ALA A C 1
ATOM 851 O O . ALA A 1 116 ? 13.955 -4.122 -0.707 1.00 75.06 116 ALA A O 1
ATOM 852 N N . THR A 1 117 ? 15.708 -3.308 -1.821 1.00 75.88 117 THR A N 1
ATOM 853 C CA . THR A 1 117 ? 16.541 -3.120 -0.623 1.00 75.88 117 THR A CA 1
ATOM 854 C C . THR A 1 117 ? 15.957 -2.070 0.323 1.00 75.88 117 THR A C 1
ATOM 856 O O . THR A 1 117 ? 15.905 -2.293 1.534 1.00 75.88 117 THR A O 1
ATOM 859 N N . ALA A 1 118 ? 15.460 -0.947 -0.201 1.00 73.38 118 ALA A N 1
ATOM 860 C CA . ALA A 1 118 ? 14.802 0.080 0.602 1.00 73.38 118 ALA A CA 1
ATOM 861 C C . ALA A 1 118 ? 13.517 -0.446 1.267 1.00 73.38 118 ALA A C 1
ATOM 863 O O . ALA A 1 118 ? 13.293 -0.189 2.450 1.00 73.38 118 ALA A O 1
ATOM 864 N N . LEU A 1 119 ? 12.714 -1.230 0.542 1.00 70.38 119 LEU A N 1
ATOM 865 C CA . LEU A 1 119 ? 11.504 -1.874 1.059 1.00 70.38 119 LEU A CA 1
ATOM 866 C C . LEU A 1 119 ? 11.821 -2.928 2.130 1.00 70.38 119 LEU A C 1
ATOM 868 O O . LEU A 1 119 ? 11.173 -2.925 3.172 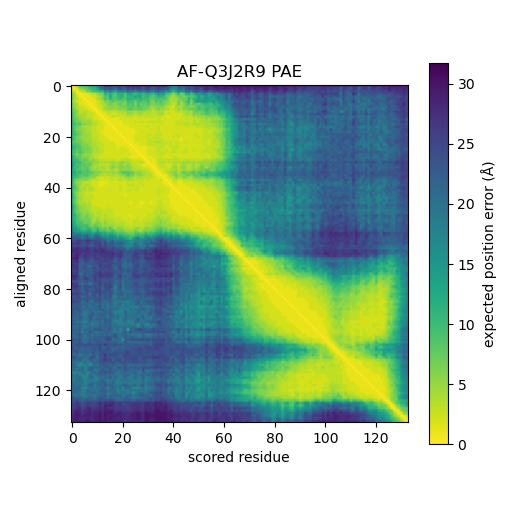1.00 70.38 119 LEU A O 1
ATOM 872 N N . ARG A 1 120 ? 12.863 -3.754 1.944 1.00 78.50 120 ARG A N 1
ATOM 873 C CA . ARG A 1 120 ? 13.359 -4.686 2.981 1.00 78.50 120 ARG A CA 1
ATOM 874 C C . ARG A 1 120 ? 13.862 -3.949 4.219 1.00 78.50 120 ARG A C 1
ATOM 876 O O . ARG A 1 120 ? 13.595 -4.341 5.345 1.00 78.50 120 ARG A O 1
ATOM 883 N N . THR A 1 121 ? 14.562 -2.837 4.028 1.00 77.38 121 THR A N 1
ATOM 884 C CA . THR A 1 121 ? 15.038 -2.019 5.152 1.00 77.38 121 THR A CA 1
ATOM 885 C C . THR A 1 121 ? 13.860 -1.413 5.918 1.00 77.38 121 THR A C 1
ATOM 887 O O . THR A 1 121 ? 13.860 -1.374 7.148 1.00 77.38 121 THR A O 1
ATOM 8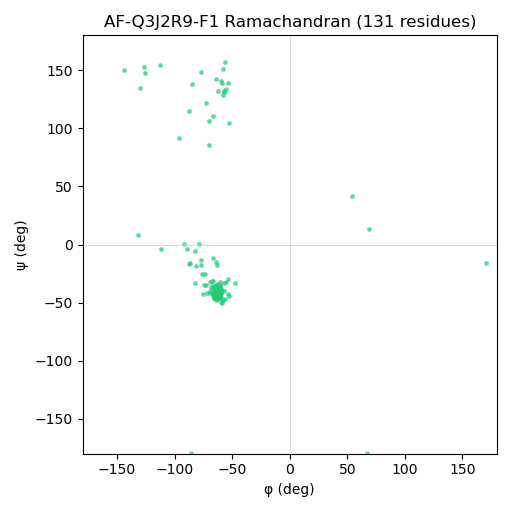90 N N . ALA A 1 122 ? 12.831 -0.960 5.201 1.00 70.38 122 ALA A N 1
ATOM 891 C CA . ALA A 1 122 ? 11.608 -0.441 5.795 1.00 70.38 122 ALA A CA 1
ATOM 892 C C . ALA A 1 122 ? 10.786 -1.536 6.496 1.00 70.38 122 ALA A C 1
ATOM 894 O O . ALA A 1 122 ? 10.245 -1.263 7.563 1.00 70.38 122 ALA A O 1
ATOM 895 N N . SER A 1 123 ? 10.741 -2.766 5.968 1.00 68.75 123 SER A N 1
ATOM 896 C CA . SER A 1 123 ? 10.070 -3.895 6.630 1.00 68.75 123 SER A CA 1
ATOM 897 C C . SER A 1 123 ? 10.778 -4.335 7.912 1.00 68.75 123 SER A C 1
ATOM 899 O O . SER A 1 123 ? 10.130 -4.757 8.863 1.00 68.75 123 SER A O 1
ATOM 901 N N . MET A 1 124 ? 12.104 -4.193 7.979 1.00 73.12 124 MET A N 1
ATOM 902 C CA . MET A 1 124 ? 12.886 -4.500 9.182 1.00 73.12 124 MET A CA 1
ATOM 903 C C . MET A 1 124 ? 12.783 -3.419 10.268 1.00 73.12 124 MET A C 1
ATOM 905 O O . MET A 1 124 ? 13.097 -3.675 11.436 1.00 73.12 124 MET A O 1
ATOM 909 N N . ARG A 1 125 ? 12.333 -2.203 9.930 1.00 67.88 125 ARG A N 1
ATOM 910 C CA . ARG A 1 125 ? 12.079 -1.162 10.933 1.00 67.88 125 ARG A CA 1
ATOM 911 C C . ARG A 1 125 ? 10.850 -1.553 11.748 1.00 67.88 125 ARG A C 1
ATOM 913 O O . ARG A 1 125 ? 9.723 -1.434 11.287 1.00 67.88 125 ARG A O 1
ATOM 920 N N . ARG A 1 126 ? 11.072 -1.983 12.996 1.00 55.84 126 ARG A N 1
ATOM 921 C CA . ARG A 1 126 ? 10.002 -2.287 13.959 1.00 55.84 126 ARG A CA 1
ATOM 922 C C . ARG A 1 126 ? 9.036 -1.104 14.095 1.00 55.84 126 ARG A C 1
ATOM 924 O O . ARG A 1 126 ? 9.321 -0.133 14.800 1.00 55.84 126 ARG A O 1
ATOM 931 N N . TYR A 1 127 ? 7.859 -1.231 13.493 1.00 54.50 127 TYR A N 1
ATOM 932 C CA . TYR A 1 127 ? 6.707 -0.371 13.744 1.00 54.50 127 TYR A CA 1
ATOM 933 C C . TYR A 1 127 ? 6.163 -0.676 15.146 1.00 54.50 127 TYR A C 1
ATOM 935 O O . TYR A 1 127 ? 5.299 -1.524 15.333 1.00 54.50 127 TYR A O 1
ATOM 943 N N . GLY A 1 128 ? 6.745 -0.031 16.15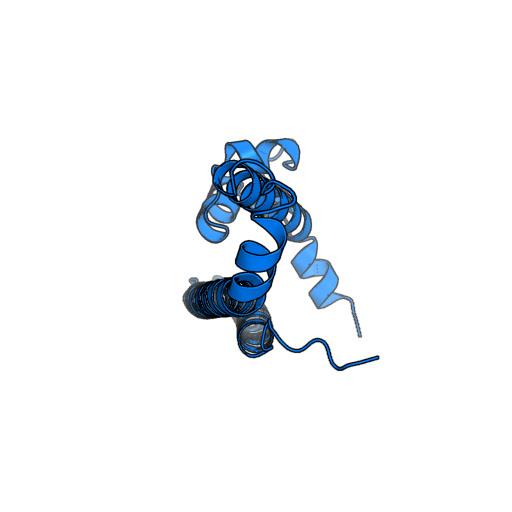7 1.00 46.59 128 GLY A N 1
ATOM 944 C CA . GLY A 1 128 ? 6.372 -0.252 17.556 1.00 46.59 128 GLY A CA 1
ATOM 945 C C . GLY A 1 128 ? 7.290 0.395 18.590 1.00 46.59 128 GLY A C 1
ATOM 946 O O . GLY A 1 128 ? 6.875 0.561 19.732 1.00 46.59 128 GLY A O 1
ATOM 947 N N . ARG A 1 129 ? 8.504 0.827 18.219 1.00 41.22 129 ARG A N 1
ATOM 948 C CA . ARG A 1 129 ? 9.380 1.558 19.143 1.00 41.22 129 ARG A CA 1
ATOM 949 C C . ARG A 1 129 ? 9.220 3.068 18.930 1.00 41.22 129 ARG A C 1
ATOM 951 O O . ARG A 1 129 ? 9.939 3.663 18.134 1.00 41.22 129 ARG A O 1
ATOM 958 N N . ARG A 1 130 ? 8.303 3.705 19.670 1.00 37.47 130 ARG A N 1
ATOM 959 C CA . ARG A 1 130 ? 8.640 5.036 20.194 1.00 37.47 130 ARG A CA 1
ATOM 960 C C . ARG A 1 130 ? 9.767 4.778 21.189 1.00 37.47 130 ARG A C 1
ATOM 962 O O . ARG A 1 130 ? 9.554 4.093 22.184 1.00 37.47 130 ARG A O 1
ATOM 969 N N . ALA A 1 131 ? 10.978 5.214 20.857 1.00 37.38 131 ALA A N 1
ATOM 970 C CA . ALA A 1 131 ? 11.933 5.529 21.904 1.00 37.38 131 ALA A CA 1
ATOM 971 C C . ALA A 1 131 ? 11.259 6.598 22.771 1.00 37.38 131 ALA A C 1
ATOM 973 O O . ALA A 1 131 ? 10.696 7.547 22.227 1.00 37.38 131 ALA A O 1
ATOM 974 N N . ASN A 1 132 ? 11.220 6.382 24.082 1.00 36.16 132 ASN A N 1
ATOM 975 C CA . ASN A 1 132 ? 10.843 7.437 25.007 1.00 36.16 132 ASN A CA 1
ATOM 976 C C . ASN A 1 132 ? 11.755 8.645 24.770 1.00 36.16 132 ASN A C 1
ATOM 978 O O . ASN A 1 132 ? 12.970 8.488 24.635 1.00 36.16 132 ASN A O 1
ATOM 982 N N . GLY A 1 133 ? 11.114 9.803 24.699 1.00 33.59 133 GLY A N 1
ATOM 983 C CA . GLY A 1 133 ? 11.643 11.131 24.438 1.00 33.59 133 GLY A CA 1
ATOM 984 C C . GLY A 1 133 ? 10.442 12.038 24.270 1.00 33.59 133 GLY A C 1
ATOM 985 O O . GLY A 1 133 ? 9.963 12.131 23.119 1.00 33.59 133 GLY A O 1
#

Sequence (133 aa):
MNNLAAALLERRFPLADAAAALSVPAAVLQLGAGDDGAIPFRRAVRLALAHHRTLAYAVRGPAPAPSDQRAYQRHLPAARQAVGTAISGALATAAERVAGLPAAHPWDKQARDRVATALRTASMRRYGRRANG

Solvent-accessible surface area (backbone atoms only — not comparable to full-atom values): 7398 Å² total; per-residue (Å²): 144,65,65,66,68,51,50,57,36,59,34,67,38,51,40,64,62,52,16,63,76,64,74,43,63,48,76,67,44,52,87,62,35,50,99,84,52,28,22,31,43,53,57,45,53,52,42,45,54,51,50,55,49,52,53,53,54,68,71,60,59,75,81,66,53,83,81,43,40,60,58,49,58,68,46,43,61,60,50,45,41,53,50,25,51,50,52,21,52,52,29,39,53,48,16,53,52,46,58,66,55,85,63,93,44,77,66,50,46,57,52,27,52,51,52,19,49,52,28,42,54,55,27,68,50,70,48,76,70,77,72,91,128

Foldseek 3Di:
DPPVVVVLQQDKDALVVLCVLLVHPSVLCQVQDDPVNIHRNNSSNVSSVVVVVVVVVVVVDDDDDPVCVVVCVVCVLVVQQVVLLVQLVSLQVSLVVLCPDDDPDPVSNVVSPVSSVVSNVSSPPRRRDPPDD